Protein AF-A0A1R0GGD6-F1 (afdb_monomer_lite)

Secondary structure (DSSP, 8-state):
--HHHHHHHHHHHTTSEEEETTTEEEEPPPPP---TT----HHHHHHTTT-------------PPPHHHHHHTTPPPS--

Foldseek 3Di:
DCVPVVVLVVCVVVVQWDADPPPGIDGHPDDQDDDVVDPDDPCVSQVVVVDHDDDDDPDDDDDFDDPVRCVVVVNDGPDD

Structure (mmCIF, N/CA/C/O backbone):
data_AF-A0A1R0GGD6-F1
#
_entry.id   AF-A0A1R0GGD6-F1
#
loop_
_atom_site.group_PDB
_atom_site.id
_atom_site.type_symbol
_atom_site.label_atom_id
_atom_site.label_alt_id
_atom_site.label_comp_id
_atom_site.label_asym_id
_atom_site.label_entity_id
_atom_site.label_seq_id
_atom_site.pdbx_PDB_ins_code
_atom_site.Cartn_x
_atom_site.Cartn_y
_atom_site.Cartn_z
_atom_site.occupancy
_atom_site.B_iso_or_equiv
_a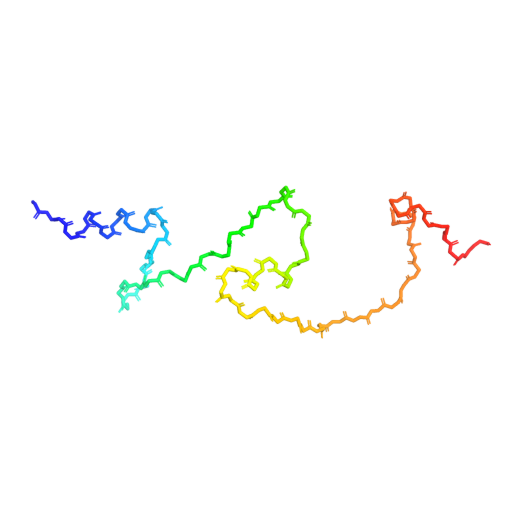tom_site.auth_seq_id
_atom_site.auth_comp_id
_atom_site.auth_asym_id
_atom_site.auth_atom_id
_atom_site.pdbx_PDB_model_num
ATOM 1 N N . MET A 1 1 ? -14.337 16.900 31.248 1.00 50.22 1 MET A N 1
ATOM 2 C CA . MET A 1 1 ? -14.182 15.439 31.095 1.00 50.22 1 MET A CA 1
ATOM 3 C C . MET A 1 1 ? -14.982 14.979 29.888 1.00 50.22 1 MET A C 1
ATOM 5 O O . MET A 1 1 ? -16.183 14.793 29.992 1.00 50.22 1 MET A O 1
ATOM 9 N N . GLY A 1 2 ? -14.341 14.895 28.722 1.00 57.28 2 GLY A N 1
ATOM 10 C CA . GLY A 1 2 ? -14.964 14.437 27.476 1.00 57.28 2 GLY A CA 1
ATOM 11 C C . GLY A 1 2 ? -14.194 13.244 26.930 1.00 57.28 2 GLY A C 1
ATOM 12 O O . GLY A 1 2 ? -13.508 13.362 25.920 1.00 57.28 2 GLY A O 1
ATOM 13 N N . THR A 1 3 ? -14.268 12.120 27.637 1.00 83.94 3 THR A N 1
ATOM 14 C CA . THR A 1 3 ? -13.479 10.903 27.384 1.00 83.94 3 THR A CA 1
ATOM 15 C C . THR A 1 3 ? -13.688 10.334 25.979 1.00 83.94 3 THR A C 1
ATOM 17 O O . THR A 1 3 ? -12.739 9.853 25.369 1.00 8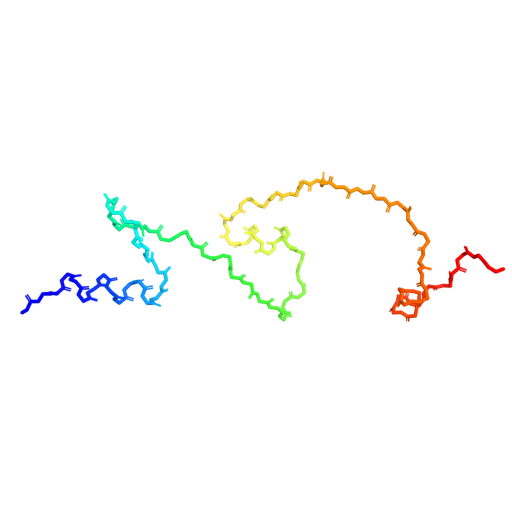3.94 3 THR A O 1
ATOM 20 N N . LEU A 1 4 ? -14.892 10.473 25.412 1.00 86.31 4 LEU A N 1
ATOM 21 C CA . LEU A 1 4 ? -15.211 9.976 24.070 1.00 86.31 4 LEU A CA 1
ATOM 22 C C . LEU A 1 4 ? -14.483 10.742 22.954 1.00 86.31 4 LEU A C 1
ATOM 24 O O . LEU A 1 4 ? -13.956 10.134 22.029 1.00 86.31 4 LEU A O 1
ATOM 28 N N . ARG A 1 5 ? -14.441 12.081 23.027 1.00 87.00 5 ARG A N 1
ATOM 29 C CA . ARG A 1 5 ? -13.800 12.901 21.984 1.00 87.00 5 ARG A CA 1
ATOM 30 C C . ARG A 1 5 ? -12.298 12.637 21.942 1.00 87.00 5 ARG A C 1
ATOM 32 O O . ARG A 1 5 ? -11.756 12.487 20.855 1.00 87.00 5 ARG A O 1
ATOM 39 N N . GLN A 1 6 ? -11.663 12.548 23.110 1.00 89.12 6 GLN A N 1
ATOM 40 C CA . GLN A 1 6 ? -10.247 12.199 23.213 1.00 89.12 6 GLN A CA 1
ATOM 41 C C . GLN A 1 6 ? -9.972 10.787 22.695 1.00 89.12 6 GLN A C 1
ATOM 43 O O . GLN A 1 6 ? -9.038 10.610 21.923 1.00 89.12 6 GLN A O 1
ATOM 48 N N . ALA A 1 7 ? -10.803 9.802 23.051 1.00 90.75 7 ALA A N 1
ATOM 49 C CA . ALA A 1 7 ? -10.651 8.442 22.540 1.00 90.75 7 ALA A CA 1
ATOM 50 C C . ALA A 1 7 ? -10.772 8.385 21.007 1.00 90.75 7 ALA A C 1
ATOM 52 O O . ALA A 1 7 ? -9.956 7.748 20.350 1.00 90.75 7 ALA A O 1
ATOM 53 N N . LEU A 1 8 ? -11.742 9.092 20.419 1.00 88.81 8 LEU A N 1
ATOM 54 C CA . LEU A 1 8 ? -11.917 9.136 18.963 1.00 88.81 8 LEU A CA 1
ATOM 55 C C . LEU A 1 8 ? -10.761 9.851 18.254 1.00 88.81 8 LEU A C 1
ATOM 57 O O . LEU A 1 8 ? -10.298 9.365 17.230 1.00 88.81 8 LEU A O 1
ATOM 61 N N . GLN A 1 9 ? -10.256 10.953 18.816 1.00 88.88 9 GLN A N 1
ATOM 62 C CA . GLN A 1 9 ? -9.070 11.645 18.292 1.00 88.88 9 GLN A CA 1
ATOM 63 C C . GLN A 1 9 ? -7.816 10.765 18.349 1.00 88.88 9 GLN A C 1
ATOM 65 O O . GLN A 1 9 ? -7.024 10.759 17.412 1.00 88.88 9 GLN A O 1
ATOM 70 N N . GLN A 1 10 ? -7.652 9.990 19.423 1.00 90.75 10 GLN A N 1
ATOM 71 C CA . GLN A 1 10 ? -6.547 9.044 19.557 1.00 90.75 10 GLN A CA 1
ATOM 72 C C . GLN A 1 10 ? -6.636 7.928 18.503 1.00 90.75 10 GLN A C 1
ATOM 74 O O . GLN A 1 10 ? -5.664 7.659 17.801 1.00 90.75 10 GLN A O 1
ATOM 79 N N . LEU A 1 11 ? -7.819 7.330 18.324 1.00 89.56 11 LEU A N 1
ATOM 80 C CA . LEU A 1 11 ? -8.047 6.297 17.307 1.00 89.56 11 LEU A CA 1
ATOM 81 C C . LEU A 1 11 ? -7.875 6.830 15.872 1.00 89.56 11 LEU A C 1
ATOM 83 O O . LEU A 1 11 ? -7.469 6.080 14.982 1.00 89.56 11 LEU A O 1
ATOM 87 N N . GLU A 1 12 ? -8.185 8.108 15.637 1.00 88.88 12 GLU A N 1
ATOM 88 C CA . GLU A 1 12 ? -7.934 8.794 14.364 1.00 88.88 12 GLU A CA 1
ATOM 89 C C . GLU A 1 12 ? -6.433 8.934 14.093 1.00 88.88 12 GLU A C 1
ATOM 91 O O . GLU A 1 12 ? -5.972 8.607 13.000 1.00 88.88 12 GLU A O 1
ATOM 96 N N . ALA A 1 13 ? -5.659 9.351 15.102 1.00 87.56 13 ALA A N 1
ATOM 97 C CA . ALA A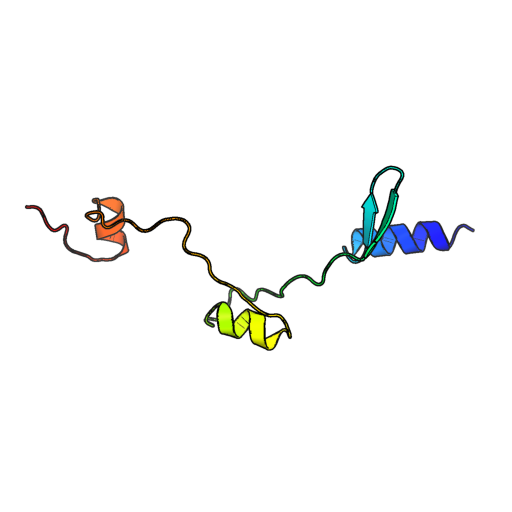 1 13 ? -4.204 9.478 15.013 1.00 87.56 13 ALA A CA 1
ATOM 98 C C . ALA A 1 13 ? -3.510 8.125 14.765 1.00 87.56 13 ALA A C 1
ATOM 100 O O . ALA A 1 13 ? -2.533 8.052 14.022 1.00 87.56 13 ALA A O 1
ATOM 101 N N . GLU A 1 14 ? -4.048 7.041 15.326 1.00 87.06 14 GLU A N 1
ATOM 102 C CA . GLU A 1 14 ? -3.599 5.665 15.071 1.00 87.06 14 GLU A CA 1
ATOM 103 C C . GLU A 1 14 ? -4.057 5.128 13.698 1.00 87.06 14 GLU A C 1
ATOM 105 O O . GLU A 1 14 ? -3.644 4.049 13.266 1.00 87.06 14 GLU A O 1
ATOM 110 N N . GLY A 1 15 ? -4.909 5.872 12.985 1.00 84.88 15 GLY A N 1
ATOM 111 C CA . GLY A 1 15 ? -5.439 5.505 11.676 1.00 84.88 15 GLY A CA 1
ATOM 112 C C . GLY A 1 15 ? -6.451 4.359 11.714 1.00 84.88 15 GLY A C 1
ATOM 113 O O . GLY A 1 15 ? -6.725 3.766 10.668 1.00 84.88 15 GLY A O 1
ATOM 114 N N . LEU A 1 16 ? -7.000 4.038 12.890 1.00 85.44 16 LEU A N 1
ATOM 115 C CA . LEU A 1 16 ? -7.985 2.973 13.103 1.00 85.44 16 LEU A CA 1
ATOM 116 C C . LEU A 1 16 ? -9.409 3.416 12.764 1.00 85.44 16 LEU A C 1
ATOM 118 O O . LEU A 1 16 ? -10.234 2.589 12.373 1.00 85.44 16 LEU A O 1
ATOM 122 N N . VAL A 1 17 ? -9.689 4.712 12.887 1.00 89.50 17 VAL A N 1
ATOM 123 C CA . VAL A 1 17 ? -10.949 5.329 12.465 1.00 89.50 17 VAL A CA 1
ATOM 124 C C . VAL A 1 17 ? -10.676 6.561 11.615 1.00 89.50 17 VAL A C 1
ATOM 126 O O . VAL A 1 17 ? -9.618 7.176 11.718 1.00 89.50 17 VAL A O 1
ATOM 129 N N . TYR A 1 18 ? -11.644 6.937 10.793 1.00 88.88 18 TYR A N 1
ATOM 130 C CA . TYR A 1 18 ? -11.643 8.206 10.079 1.00 88.88 18 TYR A CA 1
ATOM 131 C C . TYR A 1 18 ? -13.000 8.886 10.227 1.00 88.88 18 TYR A C 1
ATOM 133 O O . TYR A 1 18 ? -14.036 8.236 10.405 1.00 88.88 18 TYR A O 1
ATOM 141 N N . ARG A 1 19 ? -12.997 10.215 10.157 1.00 88.50 19 ARG A N 1
ATOM 142 C CA . ARG A 1 19 ? -14.215 11.016 10.195 1.00 88.50 19 ARG A CA 1
ATOM 143 C C . ARG A 1 19 ? -14.615 11.435 8.789 1.00 88.50 19 ARG A C 1
ATOM 145 O O . ARG A 1 19 ? -13.823 12.012 8.052 1.00 88.50 19 ARG A O 1
ATOM 152 N N . GLU A 1 20 ? -15.880 11.227 8.450 1.00 88.19 20 GLU A N 1
ATOM 153 C CA . GLU A 1 20 ? -16.466 11.751 7.221 1.00 88.19 20 GLU A CA 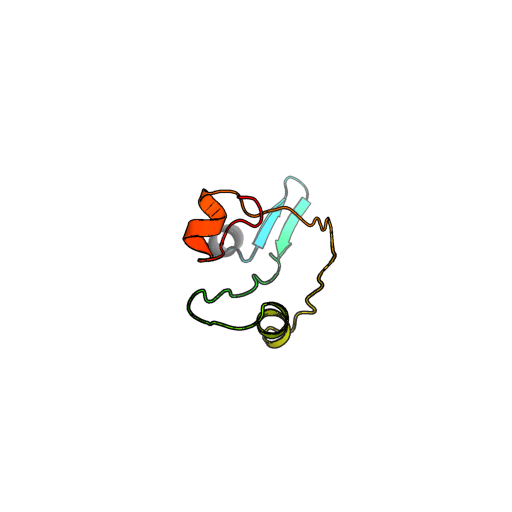1
ATOM 154 C C . GLU A 1 20 ? -17.442 12.886 7.554 1.00 88.19 20 GLU A C 1
ATOM 156 O O . GLU A 1 20 ? -18.281 12.781 8.461 1.00 88.19 20 GLU A O 1
ATOM 161 N N . ASN A 1 21 ? -17.305 14.020 6.860 1.00 85.44 21 ASN A N 1
ATOM 162 C CA . ASN A 1 21 ? -18.037 15.233 7.210 1.00 85.44 21 ASN A CA 1
ATOM 163 C C . ASN A 1 21 ? -19.556 15.000 7.107 1.00 85.44 21 ASN A C 1
ATOM 165 O O . ASN A 1 21 ? -20.054 14.550 6.080 1.00 85.44 21 ASN A O 1
ATOM 169 N N . ARG A 1 22 ? -20.288 15.299 8.190 1.00 88.56 22 ARG A N 1
ATOM 170 C CA . ARG A 1 22 ? -21.736 15.047 8.373 1.00 88.56 22 ARG A CA 1
ATOM 171 C C . ARG A 1 22 ? -22.196 13.580 8.360 1.00 88.56 22 ARG A C 1
ATOM 173 O O . ARG A 1 22 ? -23.391 13.346 8.489 1.00 88.56 22 ARG A O 1
ATOM 180 N N . ARG A 1 23 ? -21.291 12.604 8.253 1.00 88.12 23 ARG A N 1
ATOM 181 C CA . ARG A 1 23 ? -21.638 11.170 8.228 1.00 88.12 23 ARG A CA 1
ATOM 182 C C . ARG A 1 23 ? -21.180 10.399 9.466 1.00 88.12 23 ARG A C 1
ATOM 184 O O . ARG A 1 23 ? -21.724 9.340 9.747 1.00 88.12 23 ARG A O 1
ATOM 191 N N . GLY A 1 24 ? -20.248 10.959 10.238 1.00 88.69 24 GLY A N 1
ATOM 192 C CA . GLY A 1 24 ? -19.813 10.400 11.518 1.00 88.69 24 GLY A CA 1
ATOM 193 C C . GLY A 1 24 ? -18.418 9.784 11.454 1.00 88.69 24 GLY A C 1
ATOM 194 O O . GLY A 1 24 ? -17.569 10.241 10.687 1.00 88.69 24 GLY A O 1
ATOM 195 N N . TRP A 1 25 ? -18.184 8.791 12.311 1.00 90.06 25 TRP A N 1
ATOM 196 C CA . TRP A 1 25 ? -16.917 8.072 12.450 1.00 90.06 25 TRP A CA 1
ATOM 197 C C . TRP A 1 25 ? -17.034 6.678 11.842 1.00 90.06 25 TRP A C 1
ATOM 199 O O . TRP A 1 25 ? -18.005 5.969 12.097 1.00 90.06 25 TRP A O 1
ATOM 209 N N . PHE A 1 26 ? -16.028 6.286 11.071 1.00 89.44 26 PHE A N 1
ATOM 210 C CA . PHE A 1 26 ? -15.978 5.018 10.355 1.00 89.44 26 PHE A CA 1
ATOM 211 C C . PHE A 1 26 ? -14.689 4.275 10.696 1.00 89.44 26 PHE A C 1
ATOM 213 O O . PHE A 1 26 ? -13.665 4.896 10.971 1.00 89.44 26 PHE A O 1
ATOM 220 N N . VAL A 1 27 ? -14.734 2.942 10.677 1.00 88.31 27 VAL A N 1
ATOM 221 C CA . VAL A 1 27 ? -13.559 2.096 10.922 1.00 88.31 27 VAL A CA 1
ATOM 222 C C . VAL A 1 27 ? -12.705 2.045 9.660 1.00 88.31 27 VAL A C 1
ATOM 224 O O . VAL A 1 27 ? -13.194 1.710 8.580 1.00 88.31 27 VAL A O 1
ATOM 227 N N . SER A 1 28 ? -11.420 2.351 9.798 1.00 84.19 28 SER A N 1
ATOM 228 C CA . SER A 1 28 ? -10.462 2.230 8.707 1.00 84.19 28 SER A CA 1
ATOM 229 C C . SER A 1 28 ? -10.264 0.757 8.337 1.00 84.19 28 SER A C 1
ATOM 231 O O . SER A 1 28 ? -10.082 -0.089 9.220 1.00 84.19 28 SER A O 1
ATOM 233 N N . PRO A 1 29 ? -10.244 0.407 7.041 1.00 74.62 29 PRO A N 1
ATOM 234 C CA . PRO A 1 29 ? -9.940 -0.954 6.630 1.00 74.62 29 PRO A CA 1
ATOM 235 C C . PRO A 1 29 ? -8.521 -1.330 7.070 1.00 74.62 29 PRO A C 1
ATOM 237 O O . PRO A 1 29 ? -7.594 -0.520 6.996 1.00 74.62 29 PRO A O 1
ATOM 240 N N . ARG A 1 30 ? -8.330 -2.584 7.499 1.00 70.94 30 ARG A N 1
ATOM 241 C CA . ARG A 1 30 ? -7.004 -3.092 7.882 1.00 70.94 30 ARG A CA 1
ATOM 242 C C . ARG A 1 30 ? -6.007 -2.870 6.741 1.00 70.94 30 ARG A C 1
ATOM 244 O O . ARG A 1 30 ? -6.210 -3.373 5.635 1.00 70.94 30 ARG A O 1
ATOM 251 N N . ARG A 1 31 ? -4.939 -2.113 7.005 1.00 69.06 31 ARG A N 1
ATOM 252 C CA . ARG A 1 31 ? -3.854 -1.895 6.040 1.00 69.06 31 ARG A CA 1
ATOM 253 C C . ARG A 1 31 ? -3.165 -3.228 5.753 1.00 69.06 31 ARG A C 1
ATOM 255 O O . ARG A 1 31 ? -2.877 -3.980 6.683 1.00 69.06 31 ARG A O 1
ATOM 262 N N . THR A 1 32 ? -2.884 -3.507 4.482 1.00 65.38 32 THR A N 1
ATOM 263 C CA . THR A 1 32 ? -1.977 -4.601 4.121 1.00 65.38 32 THR A CA 1
ATOM 264 C C . THR A 1 32 ? -0.606 -4.259 4.703 1.00 65.38 32 THR A C 1
ATOM 266 O O . THR A 1 32 ? -0.072 -3.186 4.419 1.00 65.38 32 THR A O 1
ATOM 269 N N . ARG A 1 33 ? -0.041 -5.125 5.547 1.00 68.94 33 ARG A N 1
ATOM 270 C CA . ARG A 1 33 ? 1.316 -4.932 6.074 1.00 68.94 33 ARG A CA 1
ATOM 271 C C . ARG A 1 33 ? 2.280 -5.198 4.931 1.00 68.94 33 ARG A C 1
ATOM 273 O O . ARG A 1 33 ? 2.321 -6.325 4.464 1.00 68.94 33 ARG A O 1
ATOM 280 N N . TYR A 1 34 ? 3.010 -4.203 4.444 1.00 71.25 34 TYR A N 1
ATOM 281 C CA . TYR A 1 34 ? 4.042 -4.396 3.424 1.00 71.25 34 TYR A CA 1
ATOM 282 C C . TYR A 1 34 ? 5.410 -4.359 4.095 1.00 71.25 34 TYR A C 1
ATOM 284 O O . TYR A 1 34 ? 5.747 -3.367 4.736 1.00 71.25 34 TYR A O 1
ATOM 292 N N . ASP A 1 35 ? 6.157 -5.453 3.986 1.00 72.94 35 ASP A N 1
ATOM 293 C CA . ASP A 1 35 ? 7.540 -5.519 4.442 1.00 72.94 35 ASP A CA 1
ATOM 294 C C . ASP A 1 35 ? 8.435 -5.463 3.197 1.00 72.94 35 ASP A C 1
ATOM 296 O O . ASP A 1 35 ? 8.515 -6.460 2.478 1.00 72.94 35 ASP A O 1
ATOM 300 N N . PRO A 1 36 ? 9.077 -4.317 2.903 1.00 72.69 36 PRO A N 1
ATOM 301 C CA . PRO A 1 36 ? 9.898 -4.159 1.705 1.00 72.69 36 PRO A CA 1
ATOM 302 C C . PRO A 1 36 ? 11.154 -5.040 1.711 1.00 72.69 36 PRO A C 1
ATOM 304 O O . PRO A 1 36 ? 11.795 -5.172 0.673 1.00 72.69 36 PRO A O 1
ATOM 307 N N . THR A 1 37 ? 11.517 -5.639 2.851 1.00 77.00 37 THR A N 1
ATOM 308 C CA . THR A 1 37 ? 12.654 -6.5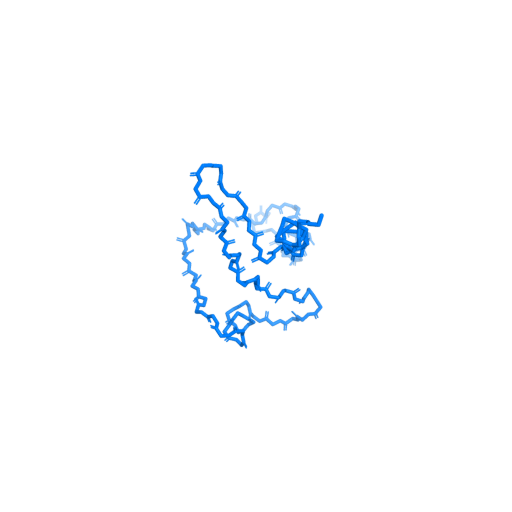67 2.951 1.00 77.00 37 THR A CA 1
ATOM 309 C C . THR A 1 37 ? 12.278 -8.005 2.596 1.00 77.00 37 THR A C 1
ATOM 311 O O . THR A 1 37 ? 13.152 -8.826 2.315 1.00 77.00 37 THR A O 1
ATOM 314 N N . ARG A 1 38 ? 10.977 -8.324 2.563 1.00 70.94 38 ARG A N 1
ATOM 315 C CA . ARG A 1 38 ? 10.488 -9.641 2.154 1.00 70.94 38 ARG A CA 1
ATOM 316 C C . ARG A 1 38 ? 10.335 -9.708 0.645 1.00 70.94 38 ARG A C 1
ATOM 318 O O . ARG A 1 38 ? 9.403 -9.152 0.069 1.00 70.94 38 ARG A O 1
ATOM 325 N N . ILE A 1 39 ? 11.197 -10.499 0.023 1.00 70.50 39 ILE A N 1
ATOM 326 C CA . ILE A 1 39 ? 11.059 -10.903 -1.375 1.00 70.50 39 ILE A CA 1
ATOM 327 C C . ILE A 1 39 ? 10.017 -12.026 -1.428 1.00 70.50 39 ILE A C 1
ATOM 329 O O . ILE A 1 39 ? 10.346 -13.206 -1.378 1.00 70.50 39 ILE A O 1
ATOM 333 N N . SER A 1 40 ? 8.739 -11.656 -1.453 1.00 73.81 40 SER A N 1
ATOM 334 C CA . SER A 1 40 ? 7.628 -12.596 -1.634 1.00 73.81 40 SER A CA 1
ATOM 335 C C . SER A 1 40 ? 6.698 -12.090 -2.726 1.00 73.81 40 SER A C 1
ATOM 337 O O . SER A 1 40 ? 6.526 -10.881 -2.903 1.00 73.81 40 SER A O 1
ATOM 339 N N . ALA A 1 41 ? 6.116 -13.013 -3.489 1.00 81.31 41 ALA A N 1
ATOM 340 C CA . ALA A 1 41 ? 5.167 -12.648 -4.527 1.00 81.31 41 ALA A CA 1
ATOM 341 C C . ALA A 1 41 ? 3.965 -11.933 -3.891 1.00 81.31 41 ALA A C 1
ATOM 343 O O . ALA A 1 41 ? 3.411 -12.401 -2.896 1.00 81.31 41 ALA A O 1
ATOM 344 N N . PHE A 1 42 ? 3.520 -10.818 -4.479 1.00 82.38 42 PHE A N 1
ATOM 345 C CA . PHE A 1 42 ? 2.408 -10.013 -3.950 1.00 82.38 42 PHE A CA 1
ATOM 346 C C . PHE A 1 42 ? 1.160 -10.853 -3.622 1.00 82.38 42 PHE A C 1
ATOM 348 O O . PHE A 1 42 ? 0.533 -10.663 -2.581 1.00 82.38 42 PHE A O 1
ATOM 355 N N . MET A 1 43 ? 0.830 -11.818 -4.487 1.00 84.69 43 MET A N 1
ATOM 356 C CA . MET A 1 43 ? -0.315 -12.718 -4.306 1.00 84.69 43 MET A CA 1
ATOM 357 C C . MET A 1 43 ? -0.199 -13.553 -3.023 1.00 84.69 43 MET A C 1
ATOM 359 O O . MET A 1 43 ? -1.166 -13.690 -2.278 1.00 84.69 43 MET A O 1
ATOM 363 N N . GLU A 1 44 ? 0.987 -14.072 -2.726 1.00 84.44 44 GLU A N 1
ATOM 364 C CA . GLU A 1 44 ? 1.255 -14.836 -1.506 1.00 84.44 44 GLU A CA 1
ATOM 365 C C . GLU A 1 44 ? 1.251 -13.920 -0.273 1.00 84.44 44 GLU A C 1
ATOM 367 O O . GLU A 1 44 ? 0.588 -14.197 0.731 1.00 84.44 44 GLU A O 1
ATOM 372 N N . HIS A 1 45 ? 1.915 -12.768 -0.382 1.00 83.75 45 HIS A N 1
ATOM 373 C CA . HIS A 1 45 ? 2.045 -11.791 0.698 1.00 83.75 45 HIS A CA 1
ATOM 374 C C . HIS A 1 45 ? 0.700 -11.245 1.188 1.00 83.75 45 HIS A C 1
ATOM 376 O O . HIS A 1 45 ? 0.510 -11.007 2.379 1.00 83.75 45 HIS A O 1
ATOM 382 N N . VAL A 1 46 ? -0.255 -11.049 0.280 1.00 84.00 46 VAL A N 1
ATOM 383 C CA . VAL A 1 46 ? -1.607 -10.586 0.620 1.00 84.00 46 VAL A CA 1
ATOM 384 C C . VAL A 1 46 ? -2.487 -11.738 1.115 1.00 84.00 46 VAL A C 1
ATOM 386 O O . VAL A 1 46 ? -3.245 -11.551 2.070 1.00 84.00 46 VAL A O 1
ATOM 389 N N . SER A 1 47 ? -2.361 -12.934 0.529 1.00 85.25 47 SER A N 1
ATOM 390 C CA . SER A 1 47 ? -3.146 -14.112 0.936 1.00 85.25 47 SER A CA 1
ATOM 391 C C . SER A 1 47 ? -2.835 -14.552 2.368 1.00 85.25 47 SER A C 1
ATOM 393 O O . SER A 1 47 ? -3.749 -14.814 3.148 1.00 85.25 47 SER A O 1
ATOM 395 N N . THR A 1 48 ? -1.559 -14.535 2.765 1.00 84.31 48 THR A N 1
ATOM 396 C CA . THR A 1 48 ? -1.124 -14.849 4.143 1.00 84.31 48 THR A CA 1
ATOM 397 C C . THR A 1 48 ? -1.662 -13.874 5.196 1.00 84.31 48 THR A C 1
ATOM 399 O O . THR A 1 48 ? -1.675 -14.188 6.384 1.00 84.31 48 THR A O 1
ATOM 402 N N . GLN A 1 49 ? -2.170 -12.711 4.780 1.00 82.69 49 GLN A N 1
ATOM 403 C CA . GLN A 1 49 ? -2.817 -11.724 5.650 1.00 82.69 49 GLN A CA 1
ATOM 404 C C . GLN A 1 49 ? -4.343 -11.897 5.724 1.00 82.69 49 GLN A C 1
ATOM 406 O O . GLN A 1 49 ? -5.033 -11.026 6.258 1.00 82.69 49 GLN A O 1
ATOM 411 N N . GLY A 1 50 ? -4.879 -12.998 5.183 1.00 81.88 50 GLY A N 1
ATOM 412 C CA . GLY A 1 50 ? -6.312 -13.294 5.176 1.00 81.88 50 GLY A CA 1
ATOM 413 C C . GLY A 1 50 ? -7.107 -12.435 4.192 1.00 81.88 50 GLY A C 1
ATOM 414 O O . GLY A 1 50 ? -8.286 -12.170 4.418 1.00 81.88 50 GLY A O 1
ATOM 415 N N . ARG A 1 51 ? -6.464 -11.946 3.126 1.00 83.00 51 ARG A N 1
ATOM 416 C CA . ARG A 1 51 ? -7.098 -11.159 2.058 1.00 83.00 51 ARG A CA 1
ATOM 417 C C . ARG A 1 51 ? -7.119 -11.946 0.748 1.00 83.00 51 ARG A C 1
ATOM 419 O O . ARG A 1 51 ? -6.296 -12.828 0.549 1.00 83.00 51 ARG A O 1
ATOM 426 N N . SER A 1 52 ? -8.026 -11.593 -0.161 1.00 84.06 52 SER A N 1
ATOM 427 C CA . SER A 1 52 ? -8.108 -12.185 -1.504 1.00 84.06 52 SER A CA 1
ATOM 428 C C . SER A 1 52 ? -7.518 -11.218 -2.540 1.00 84.06 52 SER A C 1
ATOM 430 O O . SER A 1 52 ? -8.218 -10.292 -2.959 1.00 84.06 52 SER A O 1
ATOM 432 N N . PRO A 1 53 ? -6.234 -11.353 -2.925 1.00 87.19 53 PRO A N 1
ATOM 433 C CA . PRO A 1 53 ? -5.642 -10.494 -3.943 1.00 87.19 53 PRO A CA 1
ATOM 434 C C . PRO A 1 53 ? -6.222 -10.800 -5.328 1.00 87.19 53 PRO A C 1
ATOM 436 O O . PRO A 1 53 ? -6.565 -11.939 -5.642 1.00 87.19 53 PRO A O 1
ATOM 439 N N . ARG A 1 54 ? -6.297 -9.771 -6.173 1.00 87.88 54 ARG A N 1
ATOM 440 C CA . ARG A 1 54 ? -6.729 -9.874 -7.568 1.00 87.88 54 ARG A CA 1
ATOM 441 C C . ARG A 1 54 ? -5.791 -9.052 -8.443 1.00 87.88 54 ARG A C 1
ATOM 443 O O . ARG A 1 54 ? -5.445 -7.928 -8.085 1.00 87.88 54 ARG A O 1
ATOM 450 N N . THR A 1 55 ? -5.432 -9.603 -9.595 1.00 90.75 55 THR A N 1
ATOM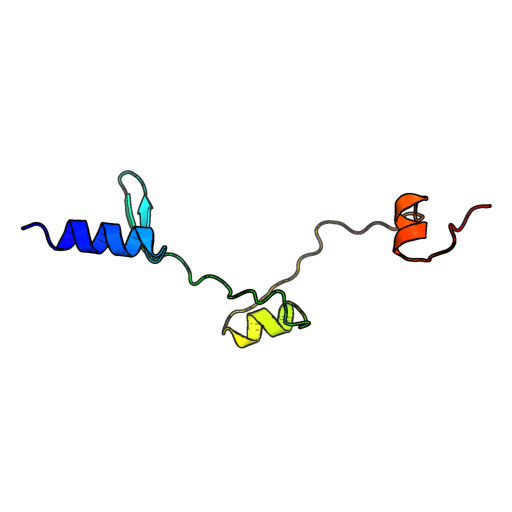 451 C CA . THR A 1 55 ? -4.719 -8.890 -10.658 1.00 90.75 55 THR A CA 1
ATOM 452 C C . THR A 1 55 ? -5.656 -8.723 -11.843 1.00 90.75 55 THR A C 1
ATOM 454 O O . THR A 1 55 ? -6.349 -9.662 -12.231 1.00 90.75 55 THR A O 1
ATOM 457 N N . GLU A 1 56 ? -5.677 -7.526 -12.412 1.00 92.44 56 GLU A N 1
ATOM 458 C CA . GLU A 1 56 ? -6.394 -7.207 -13.641 1.00 92.44 56 GLU A CA 1
ATOM 459 C C . GLU A 1 56 ? -5.412 -6.549 -14.611 1.00 92.44 56 GLU A C 1
ATOM 461 O O . GLU A 1 56 ? -4.666 -5.647 -14.227 1.00 92.44 56 GLU A O 1
ATOM 466 N N . CYS A 1 57 ? -5.368 -7.037 -15.852 1.00 92.31 57 CYS A N 1
ATOM 467 C CA . CYS A 1 57 ? -4.504 -6.466 -16.878 1.00 92.31 57 CYS A CA 1
ATOM 468 C C . CYS A 1 57 ? -5.162 -5.202 -17.436 1.00 92.31 57 CYS A C 1
ATOM 470 O O . CYS A 1 57 ? -6.153 -5.293 -18.154 1.00 92.31 57 CYS A O 1
ATOM 472 N N . LEU A 1 58 ? -4.603 -4.036 -17.109 1.00 94.25 58 LEU A N 1
ATOM 473 C CA . LEU A 1 58 ? -5.073 -2.763 -17.659 1.00 94.25 58 LEU A CA 1
ATOM 474 C C . LEU A 1 58 ? -4.566 -2.548 -19.094 1.00 94.25 58 LEU A C 1
ATOM 476 O O . LEU A 1 58 ? -5.303 -2.065 -19.946 1.00 94.25 58 LEU A O 1
ATOM 480 N N . GLN A 1 59 ? -3.304 -2.903 -19.362 1.00 93.00 59 GLN A N 1
ATOM 481 C CA . GLN A 1 59 ? -2.650 -2.727 -20.660 1.00 93.00 59 GLN A CA 1
ATOM 482 C C . GLN A 1 59 ? -1.393 -3.605 -20.748 1.00 93.00 59 GLN A C 1
ATOM 484 O O . GLN A 1 59 ? -0.632 -3.698 -19.786 1.00 93.00 59 GLN A O 1
ATOM 489 N N . ALA A 1 60 ? -1.136 -4.191 -21.920 1.00 93.69 60 ALA A N 1
ATOM 490 C CA . ALA A 1 60 ? 0.096 -4.917 -22.224 1.00 93.69 60 ALA A CA 1
ATOM 491 C C . ALA A 1 60 ? 0.592 -4.536 -23.625 1.00 93.69 60 ALA A C 1
ATOM 493 O O . ALA A 1 60 ? -0.181 -4.539 -24.581 1.00 93.69 60 ALA A O 1
ATOM 494 N N . GLN A 1 61 ? 1.872 -4.177 -23.746 1.00 93.25 61 GLN A N 1
ATOM 495 C CA . GLN A 1 61 ? 2.489 -3.777 -25.012 1.00 93.25 61 GLN A CA 1
ATOM 496 C C . GLN A 1 61 ? 3.921 -4.297 -25.093 1.00 93.25 61 GLN A C 1
ATOM 498 O O . GLN A 1 61 ? 4.689 -4.151 -24.142 1.00 93.25 61 GLN A O 1
ATOM 503 N N . LEU A 1 62 ? 4.289 -4.844 -26.251 1.00 91.19 62 LEU A N 1
ATOM 504 C CA . LEU A 1 62 ? 5.671 -5.176 -26.575 1.00 91.19 62 LEU A CA 1
ATOM 505 C C . LEU A 1 62 ? 6.347 -3.942 -27.176 1.00 91.19 62 LEU A C 1
ATOM 507 O O . LEU A 1 62 ? 5.849 -3.372 -28.146 1.00 91.19 62 LEU A O 1
ATOM 511 N N . ARG A 1 63 ? 7.471 -3.517 -26.597 1.00 88.06 63 ARG A N 1
ATOM 512 C CA . ARG A 1 63 ? 8.275 -2.398 -27.101 1.00 88.06 63 ARG A CA 1
ATOM 513 C C . ARG A 1 63 ? 9.758 -2.761 -27.031 1.00 88.06 63 ARG A C 1
ATOM 515 O O . ARG A 1 63 ? 10.142 -3.448 -26.084 1.00 88.06 63 ARG A O 1
ATOM 522 N N . PRO A 1 64 ? 10.585 -2.309 -27.989 1.00 84.88 64 PRO A N 1
ATOM 523 C CA . PRO A 1 64 ? 12.029 -2.435 -27.863 1.00 84.88 64 PRO A CA 1
ATOM 524 C C . PRO A 1 64 ? 12.510 -1.684 -26.616 1.00 84.88 64 PRO A C 1
ATOM 526 O O . PRO A 1 64 ? 11.957 -0.641 -26.250 1.00 84.88 64 PRO A O 1
ATOM 529 N N . ALA A 1 65 ? 13.531 -2.226 -25.956 1.00 83.25 65 ALA A N 1
ATOM 530 C CA . ALA A 1 65 ? 14.186 -1.539 -24.856 1.00 83.25 65 ALA A CA 1
ATOM 531 C C . ALA A 1 65 ? 14.969 -0.345 -25.426 1.00 83.25 65 ALA A C 1
ATOM 533 O O . ALA A 1 65 ? 15.857 -0.520 -26.257 1.00 83.25 65 ALA A O 1
ATOM 534 N N . GLY A 1 66 ? 14.594 0.873 -25.030 1.00 83.31 66 GLY A N 1
ATOM 535 C CA . GLY A 1 66 ? 15.409 2.060 -25.303 1.00 83.31 66 GLY A CA 1
ATOM 536 C C . GLY A 1 66 ? 16.665 2.068 -24.429 1.00 83.31 66 GLY A C 1
ATOM 537 O O . GLY A 1 66 ? 16.714 1.360 -23.424 1.00 83.31 66 GLY A O 1
ATOM 538 N N . ASP A 1 67 ? 17.645 2.909 -24.761 1.00 80.94 67 ASP A N 1
ATOM 539 C CA . ASP A 1 67 ? 18.995 2.893 -24.168 1.00 80.94 67 ASP A CA 1
ATOM 540 C C . ASP A 1 67 ? 19.016 2.848 -22.629 1.00 80.94 67 ASP A C 1
ATOM 542 O O . ASP A 1 67 ? 19.773 2.087 -22.028 1.00 80.94 67 ASP A O 1
ATOM 546 N N . ALA A 1 68 ? 18.134 3.608 -21.970 1.00 84.31 68 ALA A N 1
ATOM 547 C CA . ALA A 1 68 ? 18.031 3.620 -20.509 1.00 84.31 68 ALA A CA 1
ATOM 548 C C . ALA A 1 68 ? 17.577 2.269 -19.917 1.00 84.31 68 ALA A C 1
ATOM 550 O O . ALA A 1 68 ? 18.088 1.849 -18.882 1.00 84.31 68 ALA A O 1
ATOM 551 N N . LEU A 1 69 ? 16.631 1.580 -20.563 1.00 85.38 69 LEU A N 1
ATOM 552 C CA . LEU A 1 69 ? 16.129 0.272 -20.123 1.00 85.38 69 LEU A CA 1
ATOM 553 C C . LEU A 1 69 ? 17.122 -0.845 -20.445 1.00 85.38 69 LEU A C 1
ATOM 555 O O . LEU A 1 69 ? 17.326 -1.727 -19.616 1.00 85.38 69 LEU A O 1
ATOM 559 N N . SER A 1 70 ? 17.770 -0.776 -21.605 1.00 81.94 70 SER A N 1
ATOM 560 C CA . SER A 1 70 ? 18.777 -1.744 -22.045 1.00 81.94 70 SER A CA 1
ATOM 561 C C . SER A 1 70 ? 19.984 -1.790 -21.111 1.00 81.94 70 SER A C 1
ATOM 563 O O . SER A 1 70 ? 20.431 -2.876 -20.750 1.00 81.94 70 SER A O 1
ATOM 565 N N . ASN A 1 71 ? 20.450 -0.629 -20.633 1.00 81.88 71 ASN A N 1
ATOM 566 C CA . ASN A 1 71 ? 21.549 -0.548 -19.667 1.00 81.88 71 ASN A CA 1
ATOM 567 C C . ASN A 1 71 ? 21.174 -1.120 -18.292 1.00 81.88 71 ASN A C 1
ATOM 569 O O . ASN A 1 71 ? 21.983 -1.801 -17.675 1.00 81.88 71 ASN A O 1
ATOM 573 N N . VAL A 1 72 ? 19.955 -0.856 -17.806 1.00 87.12 72 VAL A N 1
ATOM 574 C CA . VAL A 1 72 ? 19.505 -1.320 -16.479 1.00 87.12 72 VAL A CA 1
ATOM 575 C C . VAL A 1 72 ? 19.174 -2.810 -16.478 1.00 87.12 72 VAL A C 1
ATOM 577 O O . VAL A 1 72 ? 19.431 -3.497 -15.496 1.00 87.12 72 VAL A O 1
ATOM 580 N N . MET A 1 73 ? 18.583 -3.309 -17.563 1.00 82.88 73 MET A N 1
ATOM 581 C CA . MET A 1 73 ? 18.203 -4.717 -17.693 1.00 82.88 73 MET A CA 1
ATOM 582 C C . MET A 1 73 ? 19.299 -5.577 -18.333 1.00 82.88 73 MET A C 1
ATOM 584 O O . MET A 1 73 ? 19.054 -6.755 -18.574 1.00 82.88 73 MET A O 1
ATOM 588 N N . GLU A 1 74 ? 20.464 -4.998 -18.648 1.00 81.38 74 GLU A N 1
ATOM 589 C CA . GLU A 1 74 ? 21.584 -5.653 -19.347 1.00 81.38 74 GLU A CA 1
ATOM 590 C C . GLU A 1 74 ? 21.151 -6.390 -20.631 1.00 81.38 74 GLU A C 1
ATOM 592 O O . GLU A 1 74 ? 21.714 -7.410 -21.032 1.00 81.38 74 GLU A O 1
ATOM 597 N N . THR A 1 75 ? 20.125 -5.869 -21.306 1.00 73.81 75 THR A N 1
ATOM 598 C CA . THR A 1 75 ? 19.605 -6.446 -22.549 1.00 73.81 75 THR A CA 1
ATOM 599 C C . THR A 1 75 ? 20.163 -5.675 -23.733 1.00 73.81 75 THR A C 1
ATOM 601 O O . THR A 1 75 ? 20.166 -4.448 -23.757 1.00 73.81 75 THR A O 1
ATOM 604 N N . ARG A 1 76 ? 20.668 -6.387 -24.746 1.00 62.25 76 ARG A N 1
ATOM 605 C CA . ARG A 1 76 ? 21.153 -5.749 -25.974 1.00 62.25 76 ARG A CA 1
ATOM 606 C C . ARG A 1 76 ? 19.943 -5.218 -26.754 1.00 62.25 76 ARG A C 1
ATOM 608 O O . ARG A 1 76 ? 19.038 -5.999 -27.045 1.00 62.25 76 ARG A O 1
ATOM 615 N N . CYS A 1 77 ? 19.926 -3.924 -27.093 1.00 53.94 77 CYS A N 1
ATOM 616 C CA . CYS A 1 77 ? 18.895 -3.337 -27.956 1.00 53.94 77 CYS A CA 1
ATOM 617 C C . CYS A 1 77 ? 18.774 -4.169 -29.249 1.00 53.94 77 CYS A C 1
ATOM 619 O O . CYS A 1 77 ? 19.771 -4.303 -29.965 1.00 53.94 77 CYS A O 1
ATOM 621 N N . PRO A 1 78 ? 17.603 -4.739 -29.581 1.00 54.00 78 PRO A N 1
ATOM 622 C CA . PRO A 1 78 ? 17.414 -5.416 -30.856 1.00 54.00 78 PRO A CA 1
ATOM 623 C C . PRO A 1 78 ? 17.213 -4.350 -31.942 1.00 54.00 78 PRO A C 1
ATOM 625 O O . PRO A 1 78 ? 16.083 -3.939 -32.192 1.00 54.00 78 PRO A O 1
ATOM 628 N N . GLY A 1 79 ? 18.295 -3.840 -32.542 1.00 61.03 79 GLY A N 1
ATOM 629 C CA . GLY A 1 79 ? 18.155 -2.830 -33.600 1.00 61.03 79 GLY A CA 1
ATOM 630 C C . GLY A 1 79 ? 19.393 -2.057 -34.059 1.00 61.03 79 GLY A C 1
ATOM 631 O O . GLY A 1 79 ? 19.212 -0.924 -34.498 1.00 61.03 79 GLY A O 1
ATOM 632 N N . THR A 1 80 ? 20.598 -2.633 -33.999 1.00 49.09 80 THR A N 1
ATOM 633 C CA . THR A 1 80 ? 21.754 -2.136 -34.774 1.00 49.09 80 THR A CA 1
ATOM 634 C C . THR A 1 80 ? 22.196 -3.198 -35.763 1.00 49.09 80 THR A C 1
ATOM 636 O O . THR A 1 80 ? 22.266 -4.376 -35.340 1.00 49.09 80 THR A O 1
#

pLDDT: mean 81.62, std 10.43, range [49.09, 94.25]

Radius of gyration: 22.57 Å; chains: 1; bounding box: 44×30×66 Å

Sequence (80 aa):
MGTLRQALQQLEAEGLVYRENRRGWFVSPRRTRYDPTRISAFMEHVSTQGRSPRTECLQAQLRPAGDALSNVMETRCPGT